Protein AF-A0A1B6DAM5-F1 (afdb_monomer_lite)

Organism: NCBI:txid38151

Structure (mmCIF, N/CA/C/O backbone):
data_AF-A0A1B6DAM5-F1
#
_entry.id   AF-A0A1B6DAM5-F1
#
loop_
_atom_site.group_PDB
_atom_site.id
_atom_site.type_symbol
_atom_site.label_atom_id
_atom_site.label_alt_id
_atom_site.label_comp_id
_atom_site.label_asym_id
_atom_site.label_entity_id
_atom_site.label_seq_id
_atom_site.pdbx_PDB_ins_code
_atom_site.Cartn_x
_atom_site.Cartn_y
_atom_site.Cartn_z
_atom_site.occupancy
_atom_site.B_iso_or_equiv
_atom_site.auth_seq_id
_atom_site.auth_comp_id
_atom_site.auth_asym_id
_atom_site.auth_atom_id
_atom_site.pdbx_PDB_model_num
ATOM 1 N N . MET A 1 1 ? 19.544 -0.350 -19.764 1.00 82.44 1 MET A N 1
ATOM 2 C CA . MET A 1 1 ? 19.147 0.541 -18.656 1.00 82.44 1 MET A CA 1
ATOM 3 C C . MET A 1 1 ? 18.162 1.550 -19.212 1.00 82.44 1 MET A C 1
ATOM 5 O O . MET A 1 1 ? 18.446 2.123 -20.260 1.00 82.44 1 MET A O 1
ATOM 9 N N . LEU A 1 2 ? 16.995 1.689 -18.590 1.00 90.62 2 LEU A N 1
ATOM 10 C CA . LEU A 1 2 ? 15.965 2.641 -19.000 1.00 90.62 2 LEU A CA 1
ATOM 11 C C . LEU A 1 2 ? 16.383 4.048 -18.560 1.00 90.62 2 LEU A C 1
ATOM 13 O O . LEU A 1 2 ? 16.927 4.219 -17.473 1.00 90.62 2 LEU A O 1
ATOM 17 N N . THR A 1 3 ? 16.158 5.048 -19.402 1.00 92.00 3 THR A N 1
ATOM 18 C CA . THR A 1 3 ? 16.509 6.453 -19.138 1.00 92.00 3 THR A CA 1
ATOM 19 C C . THR A 1 3 ? 15.271 7.320 -19.324 1.00 92.00 3 THR A C 1
ATOM 21 O O . THR A 1 3 ? 14.292 6.864 -19.903 1.00 92.00 3 THR A O 1
ATOM 24 N N . SER A 1 4 ? 15.304 8.589 -18.912 1.00 92.25 4 SER A N 1
ATOM 25 C CA . SER A 1 4 ? 14.189 9.526 -19.150 1.00 92.25 4 SER A CA 1
ATOM 26 C C . SER A 1 4 ? 14.006 9.931 -20.625 1.00 92.25 4 SER A C 1
ATOM 28 O O . SER A 1 4 ? 13.180 10.785 -20.935 1.00 92.25 4 SER A O 1
ATOM 30 N N . ASN A 1 5 ? 14.783 9.371 -21.558 1.00 92.56 5 ASN A N 1
ATOM 31 C CA . ASN A 1 5 ? 14.622 9.609 -22.990 1.00 92.56 5 ASN A CA 1
ATOM 32 C C . ASN A 1 5 ? 13.705 8.538 -23.598 1.00 92.56 5 ASN A C 1
ATOM 34 O O . ASN A 1 5 ? 14.097 7.380 -23.741 1.00 92.56 5 ASN A O 1
ATOM 38 N N . LEU A 1 6 ? 12.500 8.956 -23.988 1.00 92.94 6 LEU A N 1
ATOM 39 C CA . LEU A 1 6 ? 11.468 8.085 -24.543 1.00 92.94 6 LEU A CA 1
ATOM 40 C C . LEU A 1 6 ? 11.941 7.290 -25.767 1.00 92.94 6 LEU A C 1
ATOM 42 O O . LEU A 1 6 ? 11.772 6.073 -25.811 1.00 92.94 6 LEU A O 1
ATOM 46 N N . SER A 1 7 ? 12.555 7.958 -26.744 1.00 94.19 7 SER A N 1
ATOM 47 C CA . SER A 1 7 ? 12.984 7.322 -27.994 1.00 94.19 7 SER A CA 1
ATOM 48 C C . SER A 1 7 ? 14.005 6.217 -27.735 1.00 94.19 7 SER A C 1
ATOM 50 O O . SER A 1 7 ? 13.932 5.143 -28.324 1.00 94.19 7 SER A O 1
ATOM 52 N N . HIS A 1 8 ? 14.928 6.451 -26.800 1.00 94.25 8 HIS A N 1
ATOM 53 C CA . HIS A 1 8 ? 15.915 5.450 -26.405 1.00 94.25 8 HIS A CA 1
ATOM 54 C C . HIS A 1 8 ? 15.268 4.234 -25.725 1.00 94.25 8 HIS A C 1
ATOM 56 O O . HIS A 1 8 ? 15.654 3.097 -25.993 1.00 94.25 8 HIS A O 1
ATOM 62 N N . VAL A 1 9 ? 14.261 4.456 -24.874 1.00 94.81 9 VAL A N 1
ATOM 63 C CA . VAL A 1 9 ? 13.509 3.369 -24.234 1.00 94.81 9 VAL A CA 1
ATOM 64 C C . VAL A 1 9 ? 12.765 2.523 -25.267 1.00 94.81 9 VAL A C 1
ATOM 66 O O . VAL A 1 9 ? 12.875 1.300 -25.217 1.00 94.81 9 VAL A O 1
ATOM 69 N N . LEU A 1 10 ? 12.073 3.143 -26.227 1.00 94.94 10 LEU A N 1
ATOM 70 C CA . LEU A 1 10 ? 11.352 2.418 -27.281 1.00 94.94 10 LEU A CA 1
ATOM 71 C C . LEU A 1 10 ? 12.285 1.523 -28.103 1.00 94.94 10 LEU A C 1
ATOM 73 O O . LEU A 1 10 ? 12.002 0.340 -28.269 1.00 94.94 10 LEU A O 1
ATOM 77 N N . LEU A 1 11 ? 13.450 2.040 -28.508 1.00 95.00 11 LEU A N 1
ATOM 78 C CA . LEU A 1 11 ? 14.456 1.254 -29.230 1.00 95.00 11 LEU A CA 1
ATOM 79 C C . LEU A 1 11 ? 14.938 0.031 -28.431 1.00 95.00 11 LEU A C 1
ATOM 81 O O . LEU A 1 11 ? 15.163 -1.037 -29.002 1.00 95.00 11 LEU A O 1
ATOM 85 N N . ILE A 1 12 ? 15.096 0.165 -27.109 1.00 93.75 12 ILE A N 1
ATOM 86 C CA . ILE A 1 12 ? 15.468 -0.959 -26.239 1.00 93.75 12 ILE A CA 1
ATOM 87 C C . ILE A 1 12 ? 14.345 -1.999 -26.189 1.00 93.75 12 ILE A C 1
ATOM 89 O O . ILE A 1 12 ? 14.623 -3.191 -26.328 1.00 93.75 12 ILE A O 1
ATOM 93 N N . LEU A 1 13 ? 13.099 -1.567 -25.985 1.00 94.62 13 LEU A N 1
ATOM 94 C CA . LEU A 1 13 ? 11.948 -2.468 -25.885 1.00 94.62 13 LEU A CA 1
ATOM 95 C C . LEU A 1 13 ? 11.706 -3.218 -27.200 1.00 94.62 13 LEU A C 1
ATOM 97 O O . LEU A 1 13 ? 11.513 -4.434 -27.182 1.00 94.62 13 LEU A O 1
ATOM 101 N N . ASP A 1 14 ? 11.820 -2.540 -28.341 1.00 94.94 14 ASP A N 1
ATOM 102 C CA . ASP A 1 14 ? 11.696 -3.172 -29.657 1.00 94.94 14 ASP A CA 1
ATOM 103 C C . ASP A 1 14 ? 12.811 -4.189 -29.910 1.00 94.94 14 ASP A C 1
ATOM 105 O O . ASP A 1 14 ? 12.552 -5.291 -30.397 1.00 94.94 14 ASP A O 1
ATOM 109 N N . LYS A 1 15 ? 14.048 -3.890 -29.496 1.00 94.50 15 LYS A N 1
ATOM 110 C CA . LYS A 1 15 ? 15.157 -4.849 -29.584 1.00 94.50 15 LYS A CA 1
ATOM 111 C C . LYS A 1 15 ? 14.897 -6.114 -28.759 1.00 94.50 15 LYS A C 1
ATOM 113 O O . LYS A 1 15 ? 15.274 -7.207 -29.184 1.00 94.50 15 LYS A O 1
ATOM 118 N N . ILE A 1 16 ? 14.253 -5.979 -27.597 1.00 94.38 16 ILE A N 1
ATOM 119 C CA . ILE A 1 16 ? 13.856 -7.120 -26.760 1.00 94.38 16 ILE A CA 1
ATOM 120 C C . ILE A 1 16 ? 12.766 -7.943 -27.454 1.00 94.38 16 ILE A C 1
ATOM 122 O O . ILE A 1 16 ? 12.859 -9.170 -27.455 1.00 94.38 16 ILE A O 1
ATOM 126 N N . ARG A 1 17 ? 11.779 -7.298 -28.093 1.00 92.88 17 ARG A N 1
ATOM 127 C CA . ARG A 1 17 ? 10.739 -7.999 -28.871 1.00 92.88 17 ARG A CA 1
ATOM 128 C C . ARG A 1 17 ? 11.321 -8.781 -30.042 1.00 92.88 17 ARG A C 1
ATOM 130 O O . ARG A 1 17 ? 10.897 -9.903 -30.287 1.00 92.88 17 ARG A O 1
ATOM 137 N N . GLN A 1 18 ? 12.304 -8.213 -30.739 1.00 94.94 18 GLN A N 1
ATOM 138 C CA . GLN A 1 18 ? 12.961 -8.884 -31.865 1.00 94.94 18 GLN A CA 1
ATOM 139 C C . GLN A 1 18 ? 13.720 -10.147 -31.441 1.00 94.94 18 GLN A C 1
ATOM 141 O O . GLN A 1 18 ? 13.802 -11.099 -32.209 1.00 94.94 18 GLN A O 1
ATOM 146 N N . ASN A 1 19 ? 14.297 -10.163 -30.235 1.00 93.88 19 ASN A N 1
ATOM 147 C CA . ASN A 1 19 ? 15.119 -11.267 -29.744 1.00 93.88 19 ASN A CA 1
ATOM 148 C C . ASN A 1 19 ? 14.731 -11.639 -28.304 1.00 93.88 19 ASN A C 1
ATOM 150 O O . ASN A 1 19 ? 15.466 -11.295 -27.368 1.00 93.88 19 ASN A O 1
ATOM 154 N N . PRO A 1 20 ? 13.605 -12.351 -28.108 1.00 90.44 20 PRO A N 1
ATOM 155 C CA . PRO A 1 20 ? 13.093 -12.653 -26.781 1.00 90.44 20 PRO A CA 1
ATOM 156 C C . PRO A 1 20 ? 14.081 -13.523 -25.999 1.00 90.44 20 PRO A C 1
ATOM 158 O O . PRO A 1 20 ? 14.623 -14.515 -26.493 1.00 90.44 20 PRO A O 1
ATOM 161 N N . LYS A 1 21 ? 14.330 -13.137 -24.747 1.00 89.75 21 LYS A N 1
ATOM 162 C CA . LYS A 1 21 ? 15.170 -13.878 -23.802 1.00 89.75 21 LYS A CA 1
ATOM 163 C C . LYS A 1 21 ? 14.303 -14.406 -22.670 1.00 89.75 21 LYS A C 1
ATOM 165 O O . LYS A 1 21 ? 1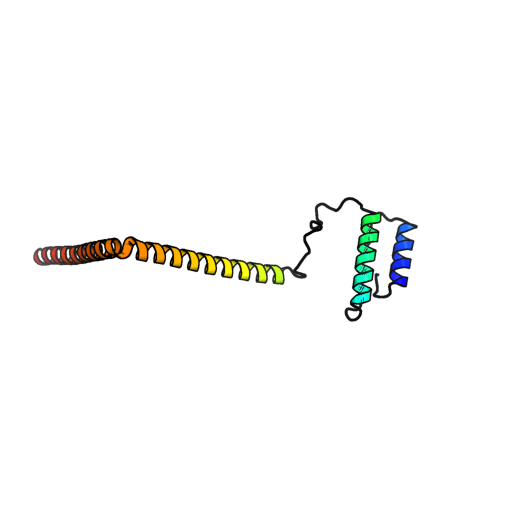3.336 -13.766 -22.278 1.00 89.75 21 LYS A O 1
ATOM 170 N N . LYS A 1 22 ? 14.697 -15.552 -22.107 1.00 86.62 22 LYS A N 1
ATOM 171 C CA . LYS A 1 22 ? 14.013 -16.166 -20.958 1.00 86.62 22 LYS A CA 1
ATOM 172 C C . LYS A 1 22 ? 14.029 -15.266 -19.714 1.00 86.62 22 LYS A C 1
ATOM 174 O O . LYS A 1 22 ? 13.062 -15.252 -18.967 1.00 86.62 22 LYS A O 1
ATOM 179 N N . PHE A 1 23 ? 15.118 -14.525 -19.508 1.00 86.12 23 PHE A N 1
ATOM 180 C CA . PHE A 1 23 ? 15.274 -13.579 -18.405 1.00 86.12 23 PHE A CA 1
ATOM 181 C C . PHE A 1 23 ? 15.659 -12.209 -18.962 1.00 86.12 23 PHE A C 1
ATOM 183 O O . PHE A 1 23 ? 16.649 -12.089 -19.686 1.00 86.12 23 PHE A O 1
ATOM 190 N N . ILE A 1 24 ? 14.872 -11.187 -18.629 1.00 87.56 24 ILE A N 1
ATOM 191 C CA . ILE A 1 24 ? 15.102 -9.796 -19.023 1.00 87.56 24 ILE A CA 1
ATOM 192 C C . ILE A 1 24 ? 15.231 -8.987 -17.731 1.00 87.56 24 ILE A C 1
ATOM 194 O O . ILE A 1 24 ? 14.292 -8.917 -16.946 1.00 87.56 24 ILE A O 1
ATOM 198 N N . CYS A 1 25 ? 16.397 -8.382 -17.502 1.00 87.38 25 CYS A N 1
ATOM 199 C CA . CYS A 1 25 ? 16.600 -7.447 -16.399 1.00 87.38 25 CYS A CA 1
ATOM 200 C C . CYS A 1 25 ? 16.429 -6.022 -16.929 1.00 87.38 25 CYS A C 1
ATOM 202 O O . CYS A 1 25 ? 17.254 -5.538 -17.711 1.00 87.38 25 CYS A O 1
ATOM 204 N N . LEU A 1 26 ? 15.350 -5.357 -16.523 1.00 89.25 26 LEU A N 1
ATOM 205 C CA . LEU A 1 26 ? 15.131 -3.943 -16.800 1.00 89.25 26 LEU A CA 1
ATOM 206 C C . LEU A 1 26 ? 15.401 -3.152 -15.526 1.00 89.25 26 LEU A C 1
ATOM 208 O O . LEU A 1 26 ? 14.608 -3.187 -14.595 1.00 89.25 26 LEU A O 1
ATOM 212 N N . ASN A 1 27 ? 16.525 -2.441 -15.508 1.00 89.62 27 ASN A N 1
ATOM 213 C CA . ASN A 1 27 ? 16.817 -1.437 -14.493 1.00 89.62 27 ASN A CA 1
ATOM 214 C C . ASN A 1 27 ? 16.610 -0.042 -15.080 1.00 89.62 27 ASN A C 1
ATOM 216 O O . ASN A 1 27 ? 16.996 0.193 -16.235 1.00 89.62 27 ASN A O 1
ATOM 220 N N . ASP A 1 28 ? 16.053 0.873 -14.297 1.00 89.19 28 ASP A N 1
ATOM 221 C CA . ASP A 1 28 ? 15.892 2.270 -14.669 1.00 89.19 28 ASP A CA 1
ATOM 222 C C . ASP A 1 28 ? 16.916 3.180 -13.983 1.00 89.19 28 ASP A C 1
ATOM 224 O O . ASP A 1 28 ? 17.375 2.941 -12.875 1.00 89.19 28 ASP A O 1
ATOM 228 N N . ASN A 1 29 ? 17.307 4.226 -14.702 1.00 91.38 29 ASN A N 1
ATOM 229 C CA . ASN A 1 29 ? 18.123 5.332 -14.223 1.00 91.38 29 ASN A CA 1
ATOM 230 C C . ASN A 1 29 ? 17.476 6.628 -14.724 1.00 91.38 29 ASN A C 1
ATOM 232 O O . ASN A 1 29 ? 18.028 7.355 -15.555 1.00 91.38 29 ASN A O 1
ATOM 236 N N . MET A 1 30 ? 16.218 6.825 -14.331 1.00 91.19 30 MET A N 1
ATOM 237 C CA . MET A 1 30 ? 15.425 7.984 -14.724 1.00 91.19 30 MET A CA 1
ATOM 238 C C . MET A 1 30 ? 15.761 9.194 -13.849 1.00 91.19 30 MET A C 1
ATOM 240 O O . MET A 1 30 ? 15.871 9.084 -12.631 1.00 91.19 30 MET A O 1
ATOM 244 N N . ASP A 1 31 ? 15.857 10.370 -14.463 1.00 90.38 31 ASP A N 1
ATOM 245 C CA . ASP A 1 31 ? 16.016 11.630 -13.743 1.00 90.38 31 ASP A CA 1
ATOM 246 C C . ASP A 1 31 ? 14.682 12.037 -13.101 1.00 90.38 31 ASP A C 1
ATOM 248 O O . ASP A 1 31 ? 13.676 12.226 -13.791 1.00 90.38 31 ASP A O 1
ATOM 252 N N . GLY A 1 32 ? 14.671 12.203 -11.776 1.00 88.88 32 GLY A N 1
ATOM 253 C CA . GLY A 1 32 ? 13.496 12.614 -11.004 1.00 88.88 32 GLY A CA 1
ATOM 254 C C . GLY A 1 32 ? 12.925 13.985 -11.392 1.00 88.88 32 GLY A C 1
ATOM 255 O O . GLY A 1 32 ? 11.753 14.248 -11.105 1.00 88.88 32 GLY A O 1
ATOM 256 N N . SER A 1 33 ? 13.701 14.835 -12.073 1.00 92.19 33 SER A N 1
ATOM 257 C CA . SER A 1 33 ? 13.241 16.137 -12.573 1.00 92.19 33 SER A CA 1
ATOM 258 C C . SER A 1 33 ? 12.195 16.001 -13.695 1.00 92.19 33 SER A C 1
ATOM 260 O O . SER A 1 33 ? 11.235 16.773 -13.762 1.00 92.19 33 SER A O 1
ATOM 262 N N . ARG A 1 34 ? 12.302 14.959 -14.530 1.00 91.88 34 ARG A N 1
ATOM 263 C CA . ARG A 1 34 ? 11.486 14.753 -15.741 1.00 91.88 34 ARG A CA 1
ATOM 264 C C . ARG A 1 34 ? 10.239 13.911 -15.482 1.00 91.88 34 ARG A C 1
ATOM 266 O O . ARG A 1 34 ? 10.049 12.832 -16.043 1.00 91.88 34 ARG A O 1
ATOM 273 N N . LYS A 1 35 ? 9.359 14.400 -14.607 1.00 91.75 35 LYS A N 1
ATOM 274 C CA . LYS A 1 35 ? 8.177 13.646 -14.144 1.00 91.75 35 LYS A CA 1
ATOM 275 C C . LYS A 1 35 ? 7.228 13.214 -15.271 1.00 91.75 35 LYS A C 1
ATOM 277 O O . LYS A 1 35 ? 6.754 12.080 -15.232 1.00 91.75 35 LYS A O 1
ATOM 282 N N . SER A 1 36 ? 6.963 14.083 -16.250 1.00 91.62 36 SER A N 1
ATOM 283 C CA . SER A 1 36 ? 6.066 13.797 -17.383 1.00 91.62 36 SER A CA 1
ATOM 284 C C . SER A 1 36 ? 6.577 12.637 -18.235 1.00 91.62 36 SER A C 1
ATOM 286 O O . SER A 1 36 ? 5.849 11.679 -18.488 1.00 91.62 36 SER A O 1
ATOM 288 N N . ASP A 1 37 ? 7.854 12.686 -18.605 1.00 92.62 37 ASP A N 1
ATOM 289 C CA . ASP A 1 37 ? 8.473 11.677 -19.462 1.00 92.62 37 ASP A CA 1
ATOM 290 C C . ASP A 1 37 ? 8.585 10.343 -18.731 1.00 92.62 37 ASP A C 1
ATOM 292 O O . ASP A 1 37 ? 8.244 9.297 -19.277 1.00 92.62 37 ASP A O 1
ATOM 296 N N . ASN A 1 38 ? 8.963 10.378 -17.452 1.00 93.56 38 ASN A N 1
ATOM 297 C CA . ASN A 1 38 ? 9.031 9.179 -16.624 1.00 93.56 38 ASN A CA 1
ATOM 298 C C . ASN A 1 38 ? 7.649 8.535 -16.428 1.00 93.56 38 ASN A C 1
ATOM 300 O O . ASN A 1 38 ? 7.546 7.318 -16.292 1.00 93.56 38 ASN A O 1
ATOM 304 N N . HIS A 1 39 ? 6.572 9.324 -16.373 1.00 92.56 39 HIS A N 1
ATOM 305 C CA . HIS A 1 39 ? 5.212 8.785 -16.324 1.00 92.56 39 HIS A CA 1
ATOM 306 C C . HIS A 1 39 ? 4.849 8.068 -17.632 1.00 92.56 39 HIS A C 1
ATOM 308 O O . HIS A 1 39 ? 4.331 6.948 -17.609 1.00 92.56 39 HIS A O 1
ATOM 314 N N . LEU A 1 40 ? 5.160 8.686 -18.773 1.00 94.75 40 LEU A N 1
ATOM 315 C CA . LEU A 1 40 ? 4.916 8.092 -20.084 1.00 94.75 40 LEU A CA 1
ATOM 316 C C . LEU A 1 40 ? 5.715 6.794 -20.273 1.00 94.75 40 LEU A C 1
ATOM 318 O O . LEU A 1 40 ? 5.149 5.775 -20.658 1.00 94.75 40 LEU A O 1
ATOM 322 N N . ILE A 1 41 ? 6.998 6.799 -19.905 1.00 95.12 41 ILE A N 1
ATOM 3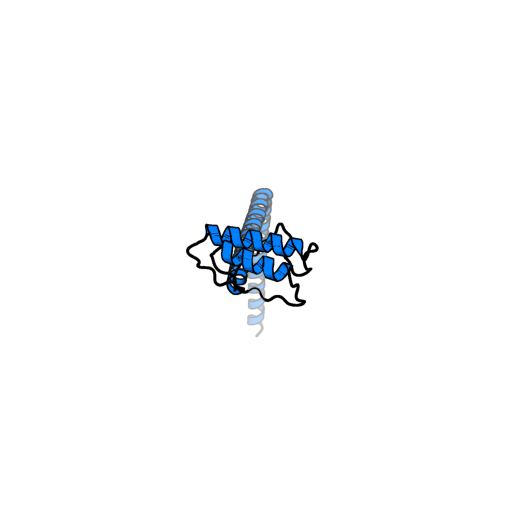23 C CA . ILE A 1 41 ? 7.868 5.617 -19.947 1.00 95.12 41 ILE A CA 1
ATOM 324 C C . ILE A 1 41 ? 7.304 4.476 -19.092 1.00 95.12 41 ILE A C 1
ATOM 326 O O . ILE A 1 41 ? 7.266 3.338 -19.554 1.00 95.12 41 ILE A O 1
ATOM 330 N N . ARG A 1 42 ? 6.817 4.759 -17.875 1.00 92.56 42 ARG A N 1
ATOM 331 C CA . ARG A 1 42 ? 6.175 3.738 -17.025 1.00 92.56 42 ARG A CA 1
ATOM 332 C C . ARG A 1 42 ? 4.927 3.147 -17.673 1.00 92.56 42 ARG A C 1
ATOM 334 O O . ARG A 1 42 ? 4.723 1.943 -17.593 1.00 92.56 42 ARG A O 1
ATOM 341 N N . THR A 1 43 ? 4.121 3.975 -18.332 1.00 93.12 43 THR A N 1
ATOM 342 C CA . THR A 1 43 ? 2.909 3.519 -19.032 1.00 93.12 43 THR A CA 1
ATOM 343 C C . THR A 1 43 ? 3.261 2.587 -20.191 1.00 93.12 43 THR A C 1
ATOM 345 O O . THR A 1 43 ? 2.678 1.517 -20.322 1.00 93.12 43 THR A O 1
ATOM 348 N N . ILE A 1 44 ? 4.270 2.947 -20.985 1.00 94.94 44 ILE A N 1
ATOM 349 C CA . ILE A 1 44 ? 4.762 2.117 -22.094 1.00 94.94 44 ILE A CA 1
ATOM 350 C C . ILE A 1 44 ? 5.362 0.809 -21.584 1.00 94.94 44 ILE A C 1
ATOM 352 O O . ILE A 1 44 ? 5.183 -0.237 -22.197 1.00 94.94 44 ILE A O 1
ATOM 356 N N . LEU A 1 45 ? 6.065 0.849 -20.453 1.00 93.19 45 LEU A N 1
ATOM 357 C CA . LEU A 1 45 ? 6.620 -0.351 -19.844 1.00 93.19 45 LEU A CA 1
ATOM 358 C C . LEU A 1 45 ? 5.516 -1.321 -19.391 1.00 93.19 45 LEU A C 1
ATOM 360 O O . LEU A 1 45 ? 5.656 -2.526 -19.582 1.00 93.19 45 LEU A O 1
ATOM 364 N N . LEU A 1 46 ? 4.418 -0.803 -18.830 1.00 90.81 46 LEU A N 1
ATOM 365 C CA . LEU A 1 46 ? 3.243 -1.608 -18.483 1.00 90.81 46 LEU A CA 1
ATOM 366 C C . LEU A 1 46 ? 2.614 -2.244 -19.727 1.00 90.81 46 LEU A C 1
ATOM 368 O O . LEU A 1 46 ? 2.370 -3.446 -19.728 1.00 90.81 46 LEU A O 1
ATOM 372 N N . ASP A 1 47 ? 2.413 -1.470 -20.795 1.00 92.75 47 ASP A N 1
ATOM 373 C CA . ASP A 1 47 ? 1.887 -1.981 -22.069 1.00 92.75 47 ASP A CA 1
ATOM 374 C C . ASP A 1 47 ? 2.799 -3.061 -22.679 1.00 92.75 47 ASP A C 1
ATOM 376 O O . ASP A 1 47 ? 2.352 -4.126 -23.106 1.00 92.75 47 ASP A O 1
ATOM 380 N N . PHE A 1 48 ? 4.114 -2.843 -22.622 1.00 93.12 48 PHE A N 1
ATOM 381 C CA . PHE A 1 48 ? 5.105 -3.829 -23.032 1.00 93.12 48 PHE A CA 1
ATOM 382 C C . PHE A 1 48 ? 4.969 -5.140 -22.248 1.00 93.12 48 PHE A C 1
ATOM 384 O O . PHE A 1 48 ? 4.921 -6.207 -22.865 1.00 93.12 48 PHE A O 1
ATOM 391 N N . TYR A 1 49 ? 4.863 -5.087 -20.918 1.00 90.38 49 TYR A N 1
ATOM 392 C CA . TYR A 1 49 ? 4.684 -6.296 -20.115 1.00 90.38 49 TYR A CA 1
ATOM 393 C C . TYR A 1 49 ? 3.339 -6.970 -20.368 1.00 90.38 49 TYR A C 1
ATOM 395 O O . TYR A 1 49 ? 3.332 -8.181 -20.558 1.00 90.38 49 TYR A O 1
ATOM 403 N N . HIS A 1 50 ? 2.237 -6.227 -20.484 1.00 89.88 50 HIS A N 1
ATOM 404 C CA . HIS A 1 50 ? 0.939 -6.805 -20.844 1.00 89.88 50 HIS A CA 1
ATOM 405 C C . HIS A 1 50 ? 0.958 -7.489 -22.218 1.00 89.88 50 HIS A C 1
ATOM 407 O O . HIS A 1 50 ? 0.315 -8.522 -22.392 1.00 89.88 50 HIS A O 1
ATOM 413 N N . SER A 1 51 ? 1.743 -6.970 -23.171 1.00 91.12 51 SER A N 1
ATOM 414 C CA . SER A 1 51 ? 1.916 -7.600 -24.487 1.00 91.12 51 SER A CA 1
ATOM 415 C C . SER A 1 51 ? 2.676 -8.936 -24.439 1.00 91.12 51 SER A C 1
ATOM 417 O O . SER A 1 51 ? 2.493 -9.768 -25.323 1.00 91.12 51 SER A O 1
ATOM 419 N N . LEU A 1 52 ? 3.516 -9.159 -23.419 1.00 89.00 52 LEU A N 1
ATOM 420 C CA . LEU A 1 52 ? 4.309 -10.387 -23.251 1.00 89.00 52 LEU A CA 1
ATOM 421 C C . LEU A 1 52 ? 3.696 -11.371 -22.244 1.00 89.00 52 LEU A C 1
ATOM 423 O O . LEU A 1 52 ? 3.840 -12.582 -22.394 1.00 89.00 52 LEU A O 1
ATOM 427 N N . LEU A 1 53 ? 3.055 -10.844 -21.203 1.00 88.25 53 LEU A N 1
ATOM 428 C CA . LEU A 1 53 ? 2.541 -11.548 -20.034 1.00 88.25 53 LEU A CA 1
ATOM 429 C C . LEU A 1 53 ? 1.098 -11.076 -19.787 1.00 88.25 53 LEU A C 1
ATOM 431 O O . LEU A 1 53 ? 0.857 -10.210 -18.946 1.00 88.25 53 LEU A O 1
ATOM 435 N N . PRO A 1 54 ? 0.119 -11.614 -20.536 1.00 85.75 54 PRO A N 1
ATOM 436 C CA . PRO A 1 54 ? -1.271 -11.171 -20.433 1.00 85.75 54 PRO A CA 1
ATOM 437 C C . PRO A 1 54 ? -1.924 -11.569 -19.103 1.00 85.75 54 PRO A C 1
ATOM 439 O O . PRO A 1 54 ? -2.911 -10.961 -18.694 1.00 85.75 54 PRO A O 1
ATOM 442 N N . ILE A 1 55 ? -1.387 -12.592 -18.432 1.00 89.62 55 ILE A N 1
ATOM 443 C CA . ILE A 1 55 ? -1.859 -13.053 -17.127 1.00 89.62 55 ILE A CA 1
ATOM 444 C C . ILE A 1 55 ? -0.949 -12.444 -16.055 1.00 89.62 55 ILE A C 1
ATOM 446 O O . ILE A 1 55 ? 0.258 -12.708 -16.093 1.00 89.62 55 ILE A O 1
ATOM 450 N N . PRO A 1 56 ? -1.498 -11.663 -15.106 1.00 87.44 56 PRO A N 1
ATOM 451 C CA . PRO A 1 56 ? -0.709 -11.079 -14.032 1.00 87.44 56 PRO A CA 1
ATOM 452 C C . PRO A 1 56 ? -0.156 -12.173 -13.119 1.00 87.44 56 PRO A C 1
ATOM 454 O O . PRO A 1 56 ? -0.787 -13.209 -12.889 1.00 87.44 56 PRO A O 1
ATOM 457 N N . SER A 1 57 ? 1.030 -11.936 -12.572 1.00 86.88 57 SER A N 1
ATOM 458 C CA . SER A 1 57 ? 1.621 -12.831 -11.584 1.00 86.88 57 SER A CA 1
ATOM 459 C C . SER A 1 57 ? 0.783 -12.881 -10.303 1.00 86.88 57 SER A C 1
ATOM 461 O O . SER A 1 57 ? 0.223 -11.881 -9.866 1.00 86.88 57 SER A O 1
ATOM 463 N N . GLN A 1 58 ? 0.781 -14.025 -9.615 1.00 91.12 58 GLN A N 1
ATOM 464 C CA . GLN A 1 58 ? 0.157 -14.167 -8.289 1.00 91.12 58 GLN A CA 1
ATOM 465 C C . GLN A 1 58 ? 0.754 -13.233 -7.218 1.00 91.12 58 GLN A C 1
ATOM 467 O O . GLN A 1 58 ? 0.169 -13.050 -6.154 1.00 91.12 58 GLN A O 1
ATOM 472 N N . PHE A 1 59 ? 1.946 -12.689 -7.478 1.00 89.00 59 PHE A N 1
ATOM 473 C CA . PHE A 1 59 ? 2.634 -11.747 -6.598 1.00 89.00 59 PHE A CA 1
ATOM 474 C C . PHE A 1 59 ? 2.354 -10.281 -6.955 1.00 89.00 59 PHE A C 1
ATOM 476 O O . PHE A 1 59 ? 2.817 -9.386 -6.249 1.00 89.00 59 PHE A O 1
ATOM 483 N N . GLU A 1 60 ? 1.643 -10.019 -8.053 1.00 86.88 60 GLU A N 1
ATOM 484 C CA . GLU A 1 60 ? 1.233 -8.667 -8.415 1.00 86.88 60 GLU A CA 1
ATOM 485 C C . GLU A 1 60 ? 0.048 -8.214 -7.566 1.00 86.88 60 GLU A C 1
ATOM 487 O O . GLU A 1 60 ? -0.794 -9.002 -7.127 1.00 86.88 60 GLU A O 1
ATOM 492 N N . LEU A 1 61 ? -0.012 -6.907 -7.321 1.00 88.69 61 LEU A N 1
ATOM 493 C CA . LEU A 1 61 ? -1.177 -6.315 -6.686 1.00 88.69 61 LEU A CA 1
ATOM 494 C C . LEU A 1 61 ? -2.360 -6.349 -7.671 1.00 88.69 61 LEU A C 1
ATOM 496 O O . LEU A 1 61 ? -2.158 -6.132 -8.868 1.00 88.69 61 LEU A O 1
ATOM 500 N N . PRO A 1 62 ? -3.599 -6.544 -7.184 1.00 88.81 62 PRO A N 1
ATOM 501 C CA . PRO A 1 62 ? -4.801 -6.308 -7.978 1.00 88.81 62 PRO A CA 1
ATOM 502 C C . PRO A 1 62 ? -4.780 -4.919 -8.627 1.00 88.81 62 PRO A C 1
ATOM 504 O O . PRO A 1 62 ? -4.279 -3.971 -8.028 1.00 88.81 62 PRO A O 1
ATOM 507 N N . SER A 1 63 ? -5.384 -4.768 -9.808 1.00 83.00 63 SER A N 1
ATOM 508 C CA . SER A 1 63 ? -5.352 -3.525 -10.605 1.00 83.00 63 SER A CA 1
ATOM 509 C C . SER A 1 63 ? -5.880 -2.282 -9.875 1.00 83.00 63 SER A C 1
ATOM 511 O O . SER A 1 63 ? -5.502 -1.156 -10.198 1.00 83.00 63 SER A O 1
ATOM 513 N N . GLU A 1 64 ? -6.753 -2.476 -8.889 1.00 88.12 64 GLU A N 1
ATOM 514 C CA . GLU A 1 64 ? -7.330 -1.415 -8.054 1.00 88.12 64 GLU A CA 1
ATOM 515 C C . GLU A 1 64 ? -6.382 -0.951 -6.940 1.00 88.12 64 GLU A C 1
ATOM 517 O O . GLU A 1 64 ? -6.539 0.136 -6.379 1.00 88.12 64 GLU A O 1
ATOM 522 N N . LEU A 1 65 ? -5.389 -1.775 -6.607 1.00 88.31 65 LEU A N 1
ATOM 523 C CA . LEU A 1 65 ? -4.470 -1.546 -5.511 1.00 88.31 65 LEU A CA 1
ATOM 524 C C . LEU A 1 65 ? -3.125 -1.071 -6.044 1.00 88.31 65 LEU A C 1
ATOM 526 O O . LEU A 1 65 ? -2.541 -1.610 -6.979 1.00 88.31 65 LEU A O 1
ATOM 530 N N . ARG A 1 66 ? -2.600 -0.037 -5.394 1.00 87.81 66 ARG A N 1
ATOM 531 C CA . ARG A 1 66 ? -1.256 0.472 -5.649 1.00 87.81 66 ARG A CA 1
ATOM 532 C C . ARG A 1 66 ? -0.451 0.391 -4.373 1.00 87.81 66 ARG A C 1
ATOM 534 O O . ARG A 1 66 ? -0.974 0.651 -3.287 1.00 87.81 66 ARG A O 1
ATOM 541 N N . ASN A 1 67 ? 0.832 0.076 -4.511 1.00 89.25 67 ASN A N 1
ATOM 542 C CA . ASN A 1 67 ? 1.726 0.153 -3.374 1.00 89.25 67 ASN A CA 1
ATOM 543 C C . ASN A 1 67 ? 1.885 1.623 -2.962 1.00 89.25 67 ASN A C 1
ATOM 545 O O . ASN A 1 67 ? 2.378 2.450 -3.728 1.00 89.25 67 ASN A O 1
ATOM 549 N N . ARG A 1 68 ? 1.423 1.945 -1.753 1.00 90.56 68 ARG A N 1
ATOM 550 C CA . ARG A 1 68 ? 1.476 3.298 -1.194 1.00 90.56 68 ARG A CA 1
ATOM 551 C C . ARG A 1 68 ? 2.849 3.638 -0.616 1.00 90.56 68 ARG A C 1
ATOM 553 O O . ARG A 1 68 ? 3.193 4.814 -0.575 1.00 90.56 68 ARG A O 1
ATOM 560 N N . PHE A 1 69 ? 3.581 2.640 -0.129 1.00 93.75 69 PHE A N 1
ATOM 561 C CA . PHE A 1 69 ? 4.809 2.834 0.636 1.00 93.75 69 PHE A CA 1
ATOM 562 C C . PHE A 1 69 ? 5.988 2.318 -0.163 1.00 93.75 69 PHE A C 1
ATOM 564 O O . PHE A 1 69 ? 5.969 1.184 -0.641 1.00 93.75 69 PHE A O 1
ATOM 571 N N . LEU A 1 70 ? 7.019 3.142 -0.303 1.00 88.75 70 LEU A N 1
ATOM 572 C CA . LEU A 1 70 ? 8.232 2.691 -0.971 1.00 88.75 70 LEU A CA 1
ATOM 573 C C . LEU A 1 70 ? 9.048 1.799 -0.030 1.00 88.75 70 LEU A C 1
ATOM 575 O O . LEU A 1 70 ? 9.592 0.785 -0.460 1.00 88.75 70 LEU A O 1
ATOM 579 N N . TYR A 1 71 ? 9.076 2.152 1.258 1.00 93.88 71 TYR A N 1
ATOM 580 C CA . TYR A 1 71 ? 9.853 1.455 2.276 1.00 93.88 71 TYR A CA 1
ATOM 581 C C . TYR A 1 71 ? 8.969 0.771 3.319 1.00 93.88 71 TYR A C 1
ATOM 583 O O . TYR A 1 71 ? 7.904 1.263 3.697 1.00 93.88 71 TYR A O 1
ATOM 591 N N . HIS A 1 72 ? 9.457 -0.355 3.840 1.00 92.25 72 HIS A N 1
ATOM 592 C CA . HIS A 1 72 ? 8.769 -1.136 4.869 1.00 92.25 72 HIS A CA 1
ATOM 593 C C . HIS A 1 72 ? 8.525 -0.331 6.159 1.00 92.25 72 HIS A C 1
ATOM 595 O O . HIS A 1 72 ? 7.455 -0.421 6.759 1.00 92.25 72 HIS A O 1
ATOM 601 N N . GLU A 1 73 ? 9.471 0.524 6.545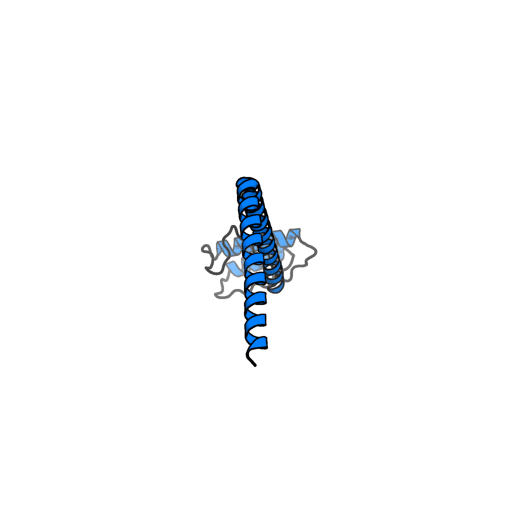 1.00 96.38 73 GLU A N 1
ATOM 602 C CA . GLU A 1 73 ? 9.357 1.329 7.766 1.00 96.38 73 GLU A CA 1
ATOM 603 C C . GLU A 1 73 ? 8.225 2.363 7.697 1.00 96.38 73 GLU A C 1
ATOM 605 O O . GLU A 1 73 ? 7.516 2.587 8.679 1.00 96.38 73 GLU A O 1
ATOM 610 N N . GLU A 1 74 ? 7.983 2.945 6.518 1.00 95.75 74 GLU A N 1
ATOM 611 C CA . GLU A 1 74 ? 6.865 3.872 6.301 1.00 95.75 74 GLU A CA 1
ATOM 612 C C . GLU A 1 74 ? 5.518 3.165 6.490 1.00 95.75 74 GLU A C 1
ATOM 614 O O . GLU A 1 74 ? 4.595 3.709 7.105 1.00 95.75 74 GLU A O 1
ATOM 619 N N . PHE A 1 75 ? 5.419 1.926 5.999 1.00 95.38 75 PHE A N 1
ATOM 620 C CA . PHE A 1 75 ? 4.239 1.090 6.177 1.00 95.38 75 PHE A CA 1
ATOM 621 C C . PHE A 1 75 ? 3.993 0.771 7.656 1.00 95.38 75 PHE A C 1
ATOM 623 O O . PHE A 1 75 ? 2.862 0.906 8.133 1.00 95.38 75 PHE A O 1
ATOM 630 N N . LEU A 1 76 ? 5.037 0.395 8.401 1.00 97.00 76 LEU A N 1
ATOM 631 C CA . LEU A 1 76 ? 4.921 0.106 9.831 1.00 97.00 76 LEU A CA 1
ATOM 632 C C . LEU A 1 76 ? 4.489 1.337 10.631 1.00 97.00 76 LEU A C 1
ATOM 634 O O . LEU A 1 76 ? 3.572 1.243 11.453 1.00 97.00 76 LEU A O 1
ATOM 638 N N . ALA A 1 77 ? 5.088 2.497 10.358 1.00 96.81 77 ALA A N 1
ATOM 639 C CA . ALA A 1 77 ? 4.716 3.754 11.000 1.00 96.81 77 ALA A CA 1
ATOM 640 C C . ALA A 1 77 ? 3.241 4.101 10.736 1.00 96.81 77 ALA A C 1
ATOM 642 O O . ALA A 1 77 ? 2.489 4.408 11.667 1.00 96.81 77 ALA A O 1
ATOM 643 N N . TRP A 1 78 ? 2.791 3.971 9.485 1.00 96.38 78 TRP A N 1
ATOM 644 C CA . TRP A 1 78 ? 1.388 4.170 9.123 1.00 96.38 78 TRP A CA 1
ATOM 645 C C . TRP A 1 78 ? 0.457 3.186 9.841 1.00 96.38 78 TRP A C 1
ATOM 647 O O . TRP A 1 78 ? -0.591 3.580 10.367 1.00 96.38 78 TRP A O 1
ATOM 657 N N . GLN A 1 79 ? 0.837 1.909 9.910 1.00 97.06 79 GLN A N 1
ATOM 658 C CA . GLN A 1 79 ? 0.037 0.882 10.567 1.00 97.06 79 GLN A CA 1
ATOM 659 C C . GLN A 1 79 ? -0.090 1.152 12.074 1.00 97.06 79 GLN A C 1
ATOM 661 O O . GLN A 1 79 ? -1.179 1.008 12.639 1.00 97.06 79 GLN A O 1
ATOM 666 N N . ALA A 1 80 ? 0.993 1.578 12.728 1.00 97.19 80 ALA A N 1
ATOM 667 C CA . ALA A 1 80 ? 0.994 1.941 14.142 1.00 97.19 80 ALA A CA 1
ATOM 668 C C . ALA A 1 80 ? 0.056 3.126 14.424 1.00 97.19 80 ALA A C 1
ATOM 670 O O . ALA A 1 80 ? -0.773 3.054 15.335 1.00 97.19 80 ALA A O 1
ATOM 671 N N . GLN A 1 81 ? 0.107 4.172 13.594 1.00 96.81 81 GLN A N 1
ATOM 672 C CA . GLN A 1 81 ? -0.791 5.325 13.700 1.00 96.81 81 GLN A CA 1
ATOM 673 C C . GLN A 1 81 ? -2.262 4.928 13.527 1.00 96.81 81 GLN A C 1
ATOM 675 O O . GLN A 1 81 ? -3.112 5.316 14.329 1.00 96.81 81 GLN A O 1
ATOM 680 N N . LYS A 1 82 ? -2.580 4.101 12.522 1.00 97.00 82 LYS A N 1
ATOM 681 C CA . LYS A 1 82 ? -3.949 3.608 12.301 1.00 97.00 82 LYS A CA 1
ATOM 682 C C . LYS A 1 82 ? -4.469 2.788 13.478 1.00 97.00 82 LYS A C 1
ATOM 684 O O . LYS A 1 82 ? -5.613 2.980 13.890 1.00 97.00 82 LYS A O 1
ATOM 689 N N . LYS A 1 83 ? -3.629 1.925 14.055 1.00 97.75 83 LYS A N 1
ATOM 690 C CA . LYS A 1 83 ? -3.965 1.151 15.259 1.00 97.75 83 LYS A CA 1
ATOM 691 C C . LYS A 1 83 ? -4.221 2.063 16.462 1.00 97.75 83 LYS A C 1
ATOM 693 O O . LYS A 1 83 ? -5.191 1.840 17.181 1.00 97.75 83 LYS A O 1
ATOM 698 N N . ALA A 1 84 ? -3.402 3.094 16.671 1.00 97.88 84 ALA A N 1
ATOM 699 C CA . ALA A 1 84 ? -3.604 4.057 17.753 1.00 97.88 84 ALA A CA 1
ATOM 700 C C . ALA A 1 84 ? -4.932 4.817 17.600 1.00 97.88 84 ALA A C 1
ATOM 702 O O . ALA A 1 84 ? -5.727 4.854 18.537 1.00 97.88 84 ALA A O 1
ATOM 703 N N . ILE A 1 85 ? -5.220 5.333 16.400 1.00 98.00 85 ILE A N 1
ATOM 704 C CA . ILE A 1 85 ? -6.480 6.030 16.099 1.00 98.00 85 ILE A CA 1
ATOM 705 C C . ILE A 1 85 ? -7.685 5.107 16.315 1.00 98.00 85 ILE A C 1
ATOM 707 O O . ILE A 1 85 ? -8.652 5.501 16.960 1.00 98.00 85 ILE A O 1
ATOM 711 N N . SER A 1 86 ? -7.623 3.864 15.829 1.00 97.50 86 SER A N 1
ATOM 712 C CA . SER A 1 86 ? -8.702 2.887 16.016 1.00 97.50 86 SER A CA 1
ATOM 713 C C . SER A 1 86 ? -8.989 2.618 17.499 1.00 97.50 86 SER A C 1
ATOM 715 O O . SER A 1 86 ? -10.152 2.596 17.900 1.00 97.50 86 SER A O 1
ATOM 717 N N . LYS A 1 87 ? -7.948 2.502 18.337 1.00 98.06 87 LYS A N 1
ATOM 718 C CA . LYS A 1 87 ? -8.106 2.351 19.793 1.00 98.06 87 LYS A CA 1
ATOM 719 C C . LYS A 1 87 ? -8.759 3.574 20.437 1.00 98.06 87 LYS A C 1
ATOM 721 O O . LYS A 1 87 ? -9.646 3.406 21.267 1.00 98.06 87 LYS A O 1
ATOM 726 N N . ILE A 1 88 ? -8.351 4.783 20.044 1.00 98.25 88 ILE A N 1
ATOM 727 C CA . ILE A 1 88 ? -8.940 6.032 20.551 1.00 98.25 88 ILE A CA 1
ATOM 728 C C . ILE A 1 88 ? -10.426 6.108 20.181 1.00 98.25 88 ILE A C 1
ATOM 730 O O . ILE A 1 88 ? -11.255 6.349 21.053 1.00 98.25 88 ILE A O 1
ATOM 734 N N . ILE A 1 89 ? -10.776 5.835 18.920 1.00 98.25 89 ILE A N 1
ATOM 735 C CA . ILE A 1 89 ? -12.172 5.830 18.457 1.00 98.25 89 ILE A CA 1
ATOM 736 C C . ILE A 1 89 ? -12.997 4.803 19.241 1.00 98.25 89 ILE A C 1
ATOM 738 O O . ILE A 1 89 ? -14.085 5.125 19.711 1.00 98.25 89 ILE A O 1
ATOM 742 N N . CYS A 1 90 ? -12.469 3.593 19.436 1.00 98.00 90 CYS A N 1
ATOM 743 C CA . CYS A 1 90 ? -13.143 2.553 20.210 1.00 98.00 90 CYS A CA 1
ATOM 744 C C . CYS A 1 90 ? -13.404 2.995 21.662 1.00 98.00 90 CYS A C 1
ATOM 746 O O . CYS A 1 90 ? -14.527 2.872 22.148 1.00 98.00 90 CYS A O 1
ATOM 748 N N . LEU A 1 91 ? -12.407 3.588 22.332 1.00 98.31 91 LEU A N 1
ATOM 749 C CA . LEU A 1 91 ? -12.564 4.126 23.689 1.00 98.31 91 LEU A CA 1
ATOM 750 C C . LEU A 1 91 ? -13.628 5.227 23.762 1.00 98.31 91 LEU A C 1
ATOM 752 O O . LEU A 1 91 ? -14.459 5.207 24.668 1.00 98.31 91 LEU A O 1
ATOM 756 N N . VAL A 1 92 ? -13.640 6.157 22.804 1.00 98.25 92 VAL A N 1
ATOM 757 C CA . VAL A 1 92 ? -14.647 7.227 22.746 1.00 98.25 92 VAL A CA 1
ATOM 758 C C . VAL A 1 92 ? -16.051 6.649 22.572 1.00 98.25 92 VAL A C 1
ATOM 760 O O . VAL A 1 92 ? -16.961 7.050 23.293 1.00 98.25 92 VAL A O 1
ATOM 763 N N . ILE A 1 93 ? -16.232 5.672 21.678 1.00 98.38 93 ILE A N 1
ATOM 764 C CA . ILE A 1 93 ? -17.527 5.006 21.468 1.00 98.38 93 ILE A CA 1
ATOM 765 C C . ILE A 1 93 ? -18.002 4.314 22.752 1.00 98.38 93 ILE A C 1
ATOM 767 O O . ILE A 1 93 ? -19.168 4.449 23.115 1.00 98.38 93 ILE A O 1
ATOM 771 N N . ILE A 1 94 ? -17.111 3.623 23.472 1.00 98.12 94 ILE A N 1
ATOM 772 C CA . ILE A 1 94 ? -17.444 2.969 24.747 1.00 98.12 94 ILE A CA 1
ATOM 773 C C . ILE A 1 94 ? -17.883 4.000 25.793 1.00 98.12 94 ILE A C 1
ATOM 775 O O . ILE A 1 94 ? -18.904 3.807 26.451 1.00 98.12 94 ILE A O 1
ATOM 779 N N . ILE A 1 95 ? -17.151 5.109 25.933 1.00 97.50 95 ILE A N 1
ATOM 780 C CA . ILE A 1 95 ? -17.495 6.176 26.884 1.00 97.50 95 ILE A CA 1
ATOM 781 C C . ILE A 1 95 ? -18.853 6.792 26.538 1.00 97.50 95 ILE A C 1
ATOM 783 O O . ILE A 1 95 ? -19.678 6.980 27.430 1.00 97.50 95 ILE A O 1
ATOM 787 N N . LEU A 1 96 ? -19.112 7.065 25.257 1.00 97.62 96 LEU A N 1
ATOM 788 C CA . LEU A 1 96 ? -20.401 7.583 24.801 1.00 97.62 96 LEU A CA 1
ATOM 789 C C . LEU A 1 96 ? -21.534 6.591 25.079 1.00 97.62 96 LEU A C 1
ATOM 791 O O . LEU A 1 96 ? -22.573 6.997 25.591 1.00 97.62 96 LEU A O 1
ATOM 795 N N . ALA A 1 97 ? -21.330 5.299 24.815 1.00 96.88 97 ALA A N 1
ATOM 796 C CA . ALA A 1 97 ? -22.320 4.265 25.103 1.00 96.88 97 ALA A CA 1
ATOM 797 C C . ALA A 1 97 ? -22.640 4.182 26.604 1.00 96.88 97 ALA A C 1
ATOM 799 O O . ALA A 1 97 ? -23.809 4.173 26.982 1.00 96.88 97 ALA A O 1
ATOM 800 N N . ILE A 1 98 ? -21.620 4.194 27.471 1.00 94.94 98 ILE A N 1
ATOM 801 C CA . ILE A 1 98 ? -21.808 4.221 28.930 1.00 94.94 98 ILE A CA 1
ATOM 802 C C . ILE A 1 98 ? -22.539 5.500 29.353 1.00 94.94 98 ILE A C 1
ATOM 804 O O . ILE A 1 98 ? -23.479 5.433 30.141 1.00 94.94 98 ILE A O 1
ATOM 808 N N . GLY A 1 99 ? -22.147 6.656 28.811 1.00 94.00 99 GLY A N 1
ATOM 809 C CA . GLY A 1 99 ? -22.804 7.934 29.078 1.00 94.00 99 GLY A CA 1
ATOM 810 C C . GLY A 1 99 ? -24.288 7.907 28.715 1.00 94.00 99 GLY A C 1
ATOM 811 O O . GLY A 1 99 ? -25.120 8.308 29.523 1.00 94.00 99 GLY A O 1
ATOM 812 N N . LEU A 1 100 ? -24.635 7.362 27.548 1.00 95.31 100 LEU A N 1
ATOM 813 C CA . LEU A 1 100 ? -26.025 7.183 27.127 1.00 95.31 100 LEU A CA 1
ATOM 814 C C . LEU A 1 100 ? -26.798 6.264 28.076 1.00 95.31 100 LEU A C 1
ATOM 816 O O . LEU A 1 100 ? -27.902 6.612 28.484 1.00 95.31 100 LEU A O 1
ATOM 820 N N . VAL A 1 101 ? -26.214 5.133 28.480 1.00 93.31 101 VAL A N 1
ATOM 821 C CA . VAL A 1 101 ? -26.836 4.218 29.451 1.00 93.31 101 VAL A CA 1
ATOM 822 C C . VAL A 1 101 ? -27.099 4.933 30.779 1.00 93.31 101 VAL A C 1
ATOM 824 O O . VAL A 1 101 ? -28.210 4.871 31.297 1.00 93.31 101 VAL A O 1
ATOM 827 N N . VAL A 1 102 ? -26.124 5.672 31.311 1.00 90.69 102 VAL A N 1
ATOM 828 C CA . VAL A 1 102 ? -26.287 6.426 32.566 1.00 90.69 102 VAL A CA 1
ATOM 829 C C . VAL A 1 102 ? -27.352 7.517 32.439 1.00 90.69 102 VAL A C 1
ATOM 831 O O . VAL A 1 102 ? -28.106 7.737 33.383 1.00 90.69 102 VAL A O 1
ATOM 834 N N . LEU A 1 103 ? -27.442 8.197 31.293 1.00 90.94 103 LEU A N 1
ATOM 835 C CA . LEU A 1 103 ? -28.466 9.217 31.056 1.00 90.94 103 LEU A CA 1
ATOM 836 C C . LEU A 1 103 ? -29.873 8.613 30.983 1.00 90.94 103 LEU A C 1
ATOM 838 O O . LEU A 1 103 ? -30.792 9.166 31.584 1.00 90.94 103 LEU A O 1
ATOM 842 N N . ILE A 1 104 ? -30.034 7.477 30.297 1.00 91.94 104 ILE A N 1
ATOM 843 C CA . ILE A 1 104 ? -31.319 6.773 30.167 1.00 91.94 104 ILE A CA 1
ATOM 844 C C . ILE A 1 104 ? -31.782 6.241 31.527 1.00 91.94 104 ILE A C 1
ATOM 846 O O . ILE A 1 104 ? -32.933 6.429 31.908 1.00 91.94 104 ILE A O 1
ATOM 850 N N . TYR A 1 105 ? -30.878 5.624 32.289 1.00 89.25 105 TYR A N 1
ATOM 851 C CA . TYR A 1 105 ? -31.190 4.991 33.572 1.00 89.25 105 TYR A CA 1
ATOM 852 C C . TYR A 1 105 ? -30.847 5.870 34.774 1.00 89.25 105 TYR A C 1
ATOM 854 O O . TYR A 1 105 ? -30.641 5.358 35.870 1.00 89.25 105 TYR A O 1
ATOM 862 N N . LYS A 1 106 ? -30.787 7.196 34.602 1.00 84.31 106 LYS A N 1
ATOM 863 C CA . LYS A 1 106 ? -30.292 8.140 35.619 1.00 84.31 106 LYS A CA 1
ATOM 864 C C . LYS A 1 106 ? -30.900 7.905 37.004 1.00 84.31 106 LYS A C 1
ATOM 866 O O . LYS A 1 106 ? -30.173 7.891 37.995 1.00 84.31 106 LYS A O 1
ATOM 871 N N . ASN A 1 107 ? -32.213 7.702 37.066 1.00 74.94 107 ASN A N 1
ATOM 872 C CA . ASN A 1 107 ? -32.940 7.514 38.319 1.00 74.94 107 ASN A CA 1
ATOM 873 C C . ASN A 1 107 ? -32.555 6.194 39.019 1.00 74.94 107 ASN A C 1
ATOM 875 O O . ASN A 1 107 ? -32.280 6.159 40.221 1.00 74.94 107 ASN A O 1
ATOM 879 N N . GLU A 1 108 ? -32.386 5.134 38.232 1.00 81.25 108 GLU A N 1
ATOM 880 C CA . GLU A 1 108 ? -32.094 3.789 38.728 1.00 81.25 108 GLU A CA 1
ATOM 881 C C . GLU A 1 108 ? -30.605 3.634 39.051 1.00 81.25 108 GLU A C 1
ATOM 883 O O . GLU A 1 108 ? -30.243 2.984 40.031 1.00 81.25 108 GLU A O 1
ATOM 888 N N . CYS A 1 109 ? -29.732 4.328 38.316 1.00 68.81 109 CYS A N 1
ATOM 889 C CA . CYS A 1 109 ? -28.313 4.461 38.624 1.00 68.81 109 CYS A CA 1
ATOM 890 C C . CYS A 1 109 ? -28.067 5.232 39.931 1.00 68.81 109 CYS A C 1
ATOM 892 O O . CYS A 1 109 ? -27.177 4.852 40.689 1.00 68.81 109 CYS A O 1
ATOM 894 N N . VAL A 1 110 ? -28.843 6.282 40.232 1.00 73.50 110 VAL A N 1
ATOM 895 C CA . VAL A 1 110 ? -28.741 7.023 41.507 1.00 73.50 110 VAL A CA 1
ATOM 896 C C . VAL A 1 110 ? -29.202 6.159 42.685 1.00 73.50 110 VAL A C 1
ATOM 898 O O . VAL A 1 110 ? -28.524 6.116 43.717 1.00 73.50 110 VAL A O 1
ATOM 901 N N . ASN A 1 111 ? -30.292 5.404 42.524 1.00 73.25 111 ASN A N 1
ATOM 902 C CA . ASN A 1 111 ? -30.759 4.446 43.531 1.00 73.25 111 ASN A CA 1
ATOM 903 C C . ASN A 1 111 ? -29.768 3.285 43.741 1.00 73.25 111 ASN A C 1
ATOM 905 O O . ASN A 1 111 ? -29.486 2.896 44.876 1.00 73.25 111 ASN A O 1
ATOM 909 N N . LEU A 1 112 ? -29.169 2.767 42.665 1.00 71.50 112 LEU A N 1
ATOM 910 C CA . LEU A 1 112 ? -28.138 1.732 42.748 1.00 71.50 112 LEU A CA 1
ATOM 911 C C . LEU A 1 112 ? -26.847 2.265 43.388 1.00 71.50 112 LEU A C 1
ATOM 913 O O . LEU A 1 112 ? -26.259 1.594 44.232 1.00 71.50 112 LEU A O 1
ATOM 917 N N . SER A 1 113 ? -26.430 3.487 43.045 1.00 70.88 113 SER A N 1
ATOM 918 C CA . SER A 1 113 ? -25.265 4.166 43.628 1.00 70.88 113 SER A CA 1
ATOM 919 C C . SER A 1 113 ? -25.425 4.383 45.134 1.00 70.88 113 SER A C 1
AT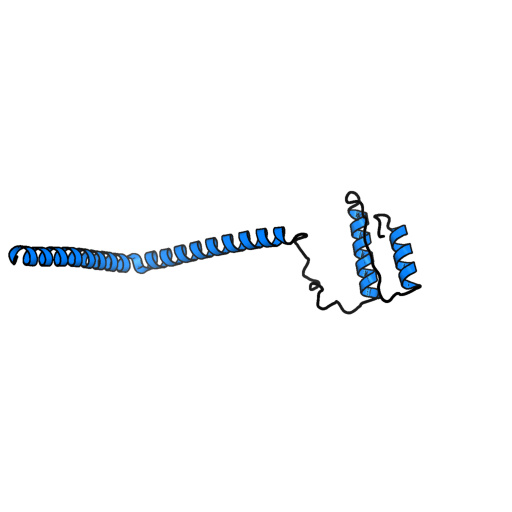OM 921 O O . SER A 1 113 ? -24.533 4.034 45.908 1.00 70.88 113 SER A O 1
ATOM 923 N N . THR A 1 114 ? -26.580 4.881 45.577 1.00 64.94 114 THR A N 1
ATOM 924 C CA . THR A 1 114 ? -26.872 5.062 47.007 1.00 64.94 114 THR A CA 1
ATOM 925 C C . THR A 1 114 ? -26.979 3.730 47.752 1.00 64.94 114 THR A C 1
ATOM 927 O O . THR A 1 114 ? -26.523 3.637 48.893 1.00 64.94 114 THR A O 1
ATOM 930 N N . SER A 1 115 ? -27.510 2.681 47.117 1.00 65.25 115 SER A N 1
ATOM 931 C CA . SER A 1 115 ? -27.543 1.322 47.676 1.00 65.25 115 SER A CA 1
ATOM 932 C C . SER A 1 115 ? -26.138 0.713 47.815 1.00 65.25 115 SER A C 1
ATOM 934 O O . SER A 1 115 ? -25.780 0.211 48.882 1.00 65.25 115 SER A O 1
ATOM 936 N N . LEU A 1 116 ? -25.286 0.847 46.792 1.00 67.81 116 LEU A N 1
ATOM 937 C CA . LEU A 1 116 ? -23.886 0.405 46.821 1.00 67.81 116 LEU A CA 1
ATOM 938 C C . LEU A 1 116 ? -23.052 1.188 47.841 1.00 67.81 116 LEU A C 1
ATOM 940 O O . LEU A 1 116 ? -22.225 0.595 48.532 1.00 67.81 116 LEU A O 1
ATOM 944 N N . TRP A 1 117 ? -23.284 2.495 47.992 1.00 61.19 117 TRP A N 1
ATOM 945 C CA . TRP A 1 117 ? -22.597 3.315 48.993 1.00 61.19 117 TRP A CA 1
ATOM 946 C C . TRP A 1 117 ? -22.987 2.913 50.421 1.00 61.19 117 TRP A C 1
ATOM 948 O O . TRP A 1 117 ? -22.111 2.727 51.267 1.00 61.19 117 TRP A O 1
ATOM 958 N N . LYS A 1 118 ? -24.279 2.652 50.674 1.00 61.22 118 LYS A N 1
ATOM 959 C CA . LYS A 1 118 ? -24.757 2.082 51.946 1.00 61.22 118 LYS A CA 1
ATOM 960 C C . LYS A 1 118 ? -24.143 0.707 52.221 1.00 61.22 118 LYS A C 1
ATOM 962 O O . LYS A 1 118 ? -23.722 0.447 53.345 1.00 61.22 118 LYS A O 1
ATOM 967 N N . PHE A 1 119 ? -24.023 -0.149 51.205 1.00 60.72 119 PHE A N 1
ATOM 968 C CA . PHE A 1 119 ? -23.418 -1.477 51.338 1.00 60.72 119 PHE A CA 1
ATOM 969 C C . PHE A 1 119 ? -21.907 -1.409 51.622 1.00 60.72 119 PHE A C 1
ATOM 971 O O . PHE A 1 119 ? -21.391 -2.136 52.474 1.00 60.72 119 PHE A O 1
ATOM 978 N N . CYS A 1 120 ? -21.192 -0.493 50.963 1.00 58.22 120 CYS A N 1
ATOM 979 C CA . CYS A 1 120 ? -19.764 -0.271 51.181 1.00 58.22 120 CYS A CA 1
ATOM 980 C C . CYS A 1 120 ? -19.491 0.317 52.581 1.00 58.22 120 CYS A C 1
ATOM 982 O O . CYS A 1 120 ? -18.578 -0.136 53.272 1.00 58.22 120 CYS A O 1
ATOM 984 N N . PHE A 1 121 ? -20.334 1.243 53.057 1.00 58.00 121 PHE A N 1
ATOM 985 C CA . PHE A 1 121 ? -20.245 1.818 54.407 1.00 58.00 121 PHE A CA 1
ATOM 986 C C . PHE A 1 121 ? -20.635 0.818 55.514 1.00 58.00 121 PHE A C 1
ATOM 988 O O . PHE A 1 121 ? -20.036 0.797 56.588 1.00 58.00 121 PHE A O 1
ATOM 995 N N . PHE A 1 122 ? -21.596 -0.073 55.255 1.00 55.72 122 PHE A N 1
ATOM 996 C CA . PHE A 1 122 ? -21.964 -1.143 56.188 1.00 55.72 122 PHE A CA 1
ATOM 997 C C . PHE A 1 122 ? -20.858 -2.205 56.328 1.00 55.72 122 PHE A C 1
ATOM 999 O O . PHE A 1 122 ? -20.607 -2.735 57.412 1.00 55.72 122 PHE A O 1
ATOM 1006 N N . LYS A 1 123 ? -20.126 -2.495 55.246 1.00 57.69 123 LYS A N 1
ATOM 1007 C CA . LYS A 1 123 ? -19.011 -3.453 55.279 1.00 57.69 123 LYS A CA 1
ATOM 1008 C C . LYS A 1 123 ? -17.786 -2.902 56.021 1.00 57.69 123 LYS A C 1
ATOM 1010 O O . LYS A 1 123 ? -17.096 -3.658 56.707 1.00 57.69 123 LYS A O 1
ATOM 1015 N N . THR A 1 124 ? -17.538 -1.592 55.957 1.00 54.97 124 THR A N 1
ATOM 1016 C CA . THR A 1 124 ? -16.443 -0.949 56.706 1.00 54.97 124 THR A CA 1
ATOM 1017 C C . THR A 1 124 ? -16.742 -0.823 58.203 1.00 54.97 124 THR A C 1
ATOM 1019 O O . THR A 1 124 ? -15.824 -0.987 59.010 1.00 54.97 124 THR A O 1
ATOM 1022 N N . SER A 1 125 ? -18.002 -0.621 58.607 1.00 55.28 125 SER A N 1
ATOM 1023 C CA . SER A 1 125 ? -18.397 -0.611 60.026 1.00 55.28 125 SER A CA 1
ATOM 1024 C C . SER A 1 125 ? -18.387 -2.014 60.655 1.00 55.28 125 SER A C 1
ATOM 1026 O O . SER A 1 125 ? -17.886 -2.176 61.771 1.00 55.28 125 SER A O 1
ATOM 1028 N N . SER A 1 126 ? -18.818 -3.049 59.921 1.00 54.72 126 SER A N 1
ATOM 1029 C CA . SER A 1 126 ? -18.792 -4.450 60.378 1.00 54.72 126 SER A CA 1
ATOM 1030 C C . SER A 1 126 ? -17.363 -4.979 60.624 1.00 54.72 126 SER A C 1
ATOM 1032 O O . SER A 1 126 ? -17.099 -5.622 61.644 1.00 54.72 126 SER A O 1
ATOM 1034 N N . CYS A 1 127 ? -16.392 -4.632 59.767 1.00 52.12 127 CYS A N 1
ATOM 1035 C CA . CYS A 1 127 ? -14.979 -4.985 59.976 1.00 52.12 127 CYS A CA 1
ATOM 1036 C C . CYS A 1 127 ? -14.334 -4.260 61.174 1.00 52.12 127 CYS A C 1
ATOM 1038 O O . CYS A 1 127 ? -13.422 -4.800 61.803 1.00 52.12 127 CYS A O 1
ATOM 1040 N N . LYS A 1 128 ? -14.802 -3.053 61.523 1.00 53.03 128 LYS A N 1
ATOM 1041 C CA . LYS A 1 128 ? -14.274 -2.271 62.656 1.00 53.03 128 LYS A CA 1
ATOM 1042 C C . LYS A 1 128 ? -14.780 -2.787 64.011 1.00 53.03 128 LYS A C 1
ATOM 1044 O O . LYS A 1 128 ? -14.049 -2.694 64.994 1.00 53.03 128 LYS A O 1
ATOM 1049 N N . GLY A 1 129 ? -15.977 -3.381 64.054 1.00 54.34 129 GLY A N 1
ATOM 1050 C CA . GLY A 1 129 ? -16.522 -4.058 65.240 1.00 54.34 129 GLY A CA 1
ATOM 1051 C C . GLY A 1 129 ? -15.790 -5.361 65.580 1.00 54.34 129 GLY A C 1
ATOM 1052 O O . GLY A 1 129 ? -15.375 -5.556 66.719 1.00 54.34 129 GLY A O 1
ATOM 1053 N N . ARG A 1 130 ? -15.509 -6.202 64.574 1.00 50.06 130 ARG A N 1
ATOM 1054 C CA . ARG A 1 130 ? -14.852 -7.511 64.770 1.00 50.06 130 ARG A CA 1
ATOM 1055 C C . ARG A 1 130 ? -13.395 -7.409 65.254 1.00 50.06 130 ARG A C 1
ATOM 1057 O O . ARG A 1 130 ? -12.893 -8.317 65.906 1.00 50.06 130 ARG A O 1
ATOM 1064 N N . LYS A 1 131 ? -12.711 -6.291 64.978 1.00 50.75 131 LYS A N 1
ATOM 1065 C CA . LYS A 1 131 ? -11.330 -6.041 65.435 1.00 50.75 131 LYS A CA 1
ATOM 1066 C C . LYS A 1 131 ? -11.243 -5.616 66.911 1.00 50.75 131 LYS A C 1
ATOM 1068 O O . LYS A 1 131 ? -10.198 -5.807 67.518 1.00 50.75 131 LYS A O 1
ATOM 1073 N N . LYS A 1 132 ? -12.319 -5.067 67.496 1.00 53.72 132 LYS A N 1
ATOM 1074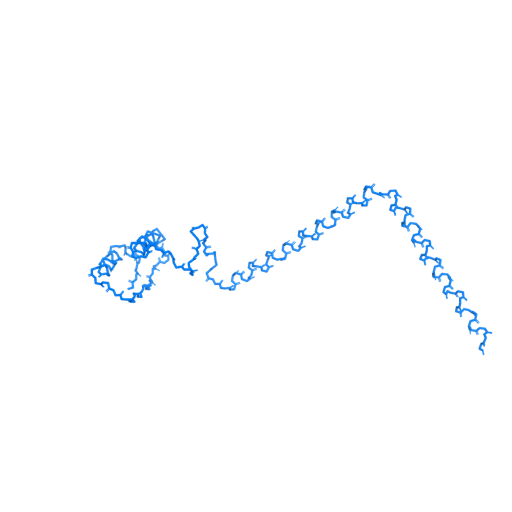 C CA . LYS A 1 132 ? -12.358 -4.675 68.920 1.00 53.72 132 LYS A CA 1
ATOM 1075 C C . LYS A 1 132 ? -12.582 -5.865 69.860 1.00 53.72 132 LYS A C 1
ATOM 1077 O O . LYS A 1 132 ? -12.026 -5.875 70.950 1.00 53.72 132 LYS A O 1
ATOM 1082 N N . GLU A 1 133 ? -13.324 -6.884 69.427 1.00 53.88 133 GLU A N 1
ATOM 1083 C CA . GLU A 1 133 ? -13.554 -8.110 70.214 1.00 53.88 133 GLU A CA 1
ATOM 1084 C C . GLU A 1 133 ? -12.311 -9.001 70.357 1.00 53.88 133 GLU A C 1
ATOM 1086 O O . GLU A 1 133 ? -12.170 -9.702 71.354 1.00 53.88 133 GLU A O 1
ATOM 1091 N N . LEU A 1 134 ? -11.394 -8.967 69.386 1.00 53.34 134 LEU A N 1
ATOM 1092 C CA . LEU A 1 134 ? -10.169 -9.778 69.405 1.00 53.34 134 LEU A CA 1
ATOM 1093 C C . LEU A 1 134 ? -9.056 -9.188 70.285 1.00 53.34 134 LEU A C 1
ATOM 1095 O O . LEU A 1 134 ? -8.212 -9.935 70.757 1.00 53.34 134 LEU A O 1
ATOM 1099 N N . ILE A 1 135 ? -9.062 -7.874 70.534 1.00 54.53 135 ILE A N 1
ATOM 1100 C CA . ILE A 1 135 ? -8.046 -7.202 71.368 1.00 54.53 135 ILE A CA 1
ATOM 1101 C C . ILE A 1 135 ? -8.396 -7.296 72.863 1.00 54.53 135 ILE A C 1
ATOM 1103 O O . ILE A 1 135 ? -7.508 -7.248 73.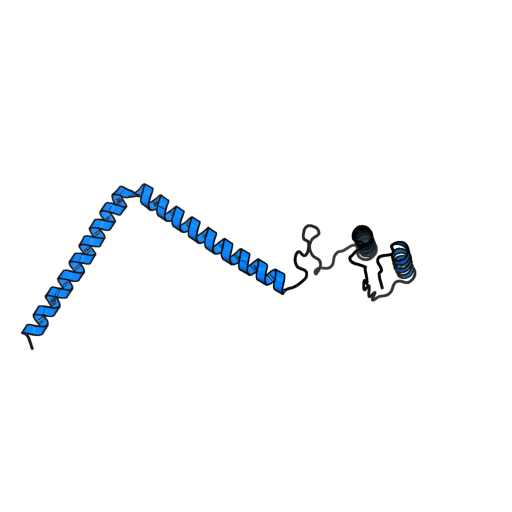698 1.00 54.53 135 ILE A O 1
ATOM 1107 N N . HIS A 1 136 ? -9.672 -7.487 73.213 1.00 51.00 136 HIS A N 1
ATOM 1108 C CA . HIS A 1 136 ? -10.112 -7.644 74.607 1.00 51.00 136 HIS A CA 1
ATOM 1109 C C . HIS A 1 136 ? -10.042 -9.091 75.137 1.00 51.00 136 HIS A C 1
ATOM 1111 O O . HIS A 1 136 ? -10.414 -9.334 76.284 1.00 51.00 136 HIS A O 1
ATOM 1117 N N . LYS A 1 137 ? -9.611 -10.048 74.302 1.00 51.38 137 LYS A N 1
ATOM 1118 C CA . LYS A 1 137 ? -9.474 -11.480 74.631 1.00 51.38 137 LYS A CA 1
ATOM 1119 C C . LYS A 1 137 ? -8.018 -11.981 74.639 1.00 51.38 137 LYS A C 1
ATOM 1121 O O . LYS A 1 137 ? -7.816 -13.188 74.751 1.00 51.38 137 LYS A O 1
ATOM 1126 N N . ALA A 1 138 ? -7.041 -11.085 74.508 1.00 46.78 138 ALA A N 1
ATOM 1127 C CA . ALA A 1 138 ? -5.611 -11.355 74.672 1.00 46.78 138 ALA A CA 1
ATOM 1128 C C . ALA A 1 138 ? -5.099 -10.596 75.900 1.00 46.78 138 ALA A C 1
ATOM 1130 O O . ALA A 1 138 ? -4.238 -11.159 76.605 1.00 46.78 138 ALA A O 1
#

InterPro domains:
  IPR031356 Stealth protein CR4, conserved region 4 [PF17103] (14-71)
  IPR047141 Stealth family [PTHR24045] (1-120)

Sequence (138 aa):
MLTSNLSHVLLILDKIRQNPKKFICLNDNMDGSRKSDNHLIRTILLDFYHSLLPIPSQFELPSELRNRFLYHEEFLAWQAQKKAISKIICLVIIILAIGLVVLIYKNECVNLSTSLWKFCFFKTSSCKGRKKELIHKA

Radius of gyration: 35.54 Å; chains: 1; bounding box: 52×32×106 Å

Foldseek 3Di:
DAELDPVVLVVVLVVCVVPPDPDDDDDYDYDPVSVVSVVVSVVVVVVSCCVVPVDDDPPDDPPVDDDPDPDPVVVVVVVVVVVVVVVVVVVVVVVVVVVVVCVVCVVVVVVVVVVVVVVVVVVVVVVVVVVVVVVVVD

pLDDT: mean 84.98, std 14.8, range [46.78, 98.38]

Secondary structure (DSSP, 8-state):
-B-S-HHHHHHHHHHHHHS--S-----B---TT-HHHHHHHHHHHHHHHHHH--SPPTTSPPTT-----SSHHHHHHHHHHHHHHHHHHHHHHHHHHHHHHHHHTHHHHHHHHHHHHHHHHHHHHHHHHHHHHHHTT-